Protein AF-A0A1W9SKT5-F1 (afdb_monomer_lite)

Sequence (166 aa):
MIIKNIMTYNLNVSLLWAEAKKGKSDIYKSFVQLILTIGKSRTFDKNLPPSYLGAFDAEKIAFIPYNDIHEIFYLNDFNWNVTPSNHKSKEFKLLYKKSKNSIDKNTLIFYYEKDEKDLKKFIKNNFVIGKFGITKTQIDKNNFMVIYNKWLENVKLSIAVNWDIA

Structure (mmCIF, N/CA/C/O backbone):
data_AF-A0A1W9SKT5-F1
#
_entry.id   AF-A0A1W9SKT5-F1
#
loop_
_atom_site.group_PDB
_atom_site.id
_atom_site.type_symbol
_atom_site.label_atom_id
_atom_site.label_alt_id
_atom_site.label_comp_id
_atom_site.label_asym_id
_atom_site.label_entity_id
_atom_site.label_seq_id
_atom_site.pdbx_PDB_ins_code
_atom_site.Cartn_x
_atom_site.Cartn_y
_atom_site.Cartn_z
_atom_site.occupancy
_atom_site.B_iso_or_equiv
_atom_site.auth_seq_id
_atom_site.auth_comp_id
_atom_site.auth_asym_id
_atom_site.auth_atom_id
_atom_site.pdbx_PDB_model_num
ATOM 1 N N . MET A 1 1 ? 2.948 -31.747 -36.795 1.00 34.09 1 MET A N 1
ATOM 2 C CA . MET A 1 1 ? 2.531 -31.720 -35.378 1.00 34.09 1 MET A CA 1
ATOM 3 C C . MET A 1 1 ? 3.778 -31.528 -34.528 1.00 34.09 1 MET A C 1
ATOM 5 O O . MET A 1 1 ? 4.520 -32.479 -34.348 1.00 34.09 1 MET A O 1
ATOM 9 N N . ILE A 1 2 ? 4.069 -30.299 -34.093 1.00 30.20 2 ILE A N 1
ATOM 10 C CA . ILE A 1 2 ? 5.144 -30.033 -33.126 1.00 30.20 2 ILE A CA 1
ATOM 11 C C . ILE A 1 2 ? 4.482 -29.317 -31.958 1.00 30.20 2 ILE A C 1
ATOM 13 O O . ILE A 1 2 ? 4.189 -28.126 -32.023 1.00 30.20 2 ILE A O 1
ATOM 17 N N . ILE A 1 3 ? 4.183 -30.088 -30.919 1.00 33.69 3 ILE A N 1
ATOM 18 C CA . ILE A 1 3 ? 3.751 -29.570 -29.627 1.00 33.69 3 ILE A CA 1
ATOM 19 C C . ILE A 1 3 ? 5.004 -28.942 -29.010 1.00 33.69 3 ILE A C 1
ATOM 21 O O . ILE A 1 3 ? 5.844 -29.639 -28.446 1.00 33.69 3 ILE A O 1
ATOM 25 N N . LYS A 1 4 ? 5.188 -27.628 -29.184 1.00 35.62 4 LYS A N 1
ATOM 26 C CA . LYS A 1 4 ? 6.152 -26.883 -28.371 1.00 35.62 4 LYS A CA 1
ATOM 27 C C . LYS A 1 4 ? 5.573 -26.828 -26.962 1.00 35.62 4 LYS A C 1
ATOM 29 O O . LYS A 1 4 ? 4.548 -26.188 -26.749 1.00 35.62 4 LYS A O 1
ATOM 34 N N . ASN A 1 5 ? 6.224 -27.531 -26.036 1.00 35.12 5 ASN A N 1
ATOM 35 C CA . ASN A 1 5 ? 6.036 -27.367 -24.600 1.00 35.12 5 ASN A CA 1
ATOM 36 C C . ASN A 1 5 ? 6.030 -25.870 -24.274 1.00 35.12 5 ASN A C 1
ATOM 38 O O . ASN A 1 5 ? 7.067 -25.209 -24.336 1.00 35.12 5 ASN A O 1
ATOM 42 N N . ILE A 1 6 ? 4.851 -25.339 -23.954 1.00 39.00 6 ILE A N 1
ATOM 43 C CA . ILE A 1 6 ? 4.719 -24.025 -23.342 1.00 39.00 6 ILE A CA 1
ATOM 44 C C . ILE A 1 6 ? 5.262 -24.210 -21.928 1.00 39.00 6 ILE A C 1
ATOM 46 O O . ILE A 1 6 ? 4.569 -24.717 -21.050 1.00 39.00 6 ILE A O 1
ATOM 50 N N . MET A 1 7 ? 6.533 -23.863 -21.727 1.00 33.47 7 MET A N 1
ATOM 51 C CA . MET A 1 7 ? 7.060 -23.585 -20.396 1.00 33.47 7 MET A CA 1
ATOM 52 C C . MET A 1 7 ? 6.179 -22.476 -19.819 1.00 33.47 7 MET A C 1
ATOM 54 O O . MET A 1 7 ? 6.277 -21.318 -20.221 1.00 33.47 7 MET A O 1
ATOM 58 N N . THR A 1 8 ? 5.239 -22.836 -18.949 1.00 34.75 8 THR A N 1
ATOM 59 C CA . THR A 1 8 ? 4.424 -21.882 -18.201 1.00 34.75 8 THR A CA 1
ATOM 60 C C . THR A 1 8 ? 5.342 -21.137 -17.242 1.00 34.75 8 THR A C 1
ATOM 62 O O . THR A 1 8 ? 5.628 -21.609 -16.143 1.00 34.75 8 THR A O 1
ATOM 65 N N . TYR A 1 9 ? 5.838 -19.980 -17.673 1.00 43.47 9 TYR A N 1
ATOM 66 C CA . TYR A 1 9 ? 6.477 -19.015 -16.790 1.00 43.47 9 TYR A CA 1
ATOM 67 C C . TYR A 1 9 ? 5.396 -18.456 -15.861 1.00 43.47 9 TYR A C 1
ATOM 69 O O . TYR A 1 9 ? 4.581 -17.621 -16.250 1.00 43.47 9 TYR A O 1
ATOM 77 N N . ASN A 1 10 ? 5.340 -18.972 -14.633 1.00 43.34 10 ASN A N 1
ATOM 78 C CA . ASN A 1 10 ? 4.448 -18.455 -13.604 1.00 43.34 10 ASN A CA 1
ATOM 79 C C . ASN A 1 10 ? 4.985 -17.101 -13.124 1.00 43.34 10 ASN A C 1
ATOM 81 O O . ASN A 1 10 ? 5.764 -17.028 -12.175 1.00 43.34 10 ASN A O 1
ATOM 85 N N . LEU A 1 11 ? 4.549 -16.016 -13.765 1.00 52.38 11 LEU A N 1
ATOM 86 C CA . LEU A 1 11 ? 4.490 -14.713 -13.109 1.00 52.38 11 LEU A CA 1
ATOM 87 C C . LEU A 1 11 ? 3.710 -14.914 -11.805 1.00 52.38 11 LEU A C 1
ATOM 89 O O . LEU A 1 11 ? 2.521 -15.227 -11.842 1.00 52.38 11 LEU A O 1
ATOM 93 N N . ASN A 1 12 ? 4.371 -14.772 -10.654 1.00 60.53 12 ASN A N 1
ATOM 94 C CA . ASN A 1 12 ? 3.687 -14.786 -9.362 1.00 60.53 12 ASN A CA 1
ATOM 95 C C . ASN A 1 12 ? 2.848 -13.513 -9.254 1.00 60.53 12 ASN A C 1
ATOM 97 O O . ASN A 1 12 ? 3.279 -12.484 -8.726 1.00 60.53 12 ASN A O 1
ATOM 101 N N . VAL A 1 13 ? 1.643 -13.564 -9.817 1.00 67.44 13 VAL A N 1
ATOM 102 C CA . VAL A 1 13 ? 0.711 -12.453 -9.740 1.00 67.44 13 VAL A CA 1
ATOM 103 C C . VAL A 1 13 ? 0.058 -12.477 -8.370 1.00 67.44 13 VAL A C 1
ATOM 105 O O . VAL A 1 13 ? -0.627 -13.426 -7.993 1.00 67.44 13 VAL A O 1
ATOM 108 N N . SER A 1 14 ? 0.299 -11.421 -7.601 1.00 79.69 14 SER A N 1
ATOM 109 C CA . SER A 1 14 ? -0.348 -11.240 -6.309 1.00 79.69 14 SER A CA 1
ATOM 110 C C . SER A 1 14 ? -1.746 -10.666 -6.507 1.00 79.69 14 SER A C 1
ATOM 112 O O . SER A 1 14 ? -1.918 -9.690 -7.233 1.00 79.69 14 SER A O 1
ATOM 114 N N . LEU A 1 15 ? -2.740 -11.242 -5.829 1.00 82.94 15 LEU A N 1
ATOM 115 C CA . LEU A 1 15 ? -4.110 -10.717 -5.827 1.00 82.94 15 LEU A CA 1
ATOM 116 C C . LEU A 1 15 ? -4.210 -9.427 -5.008 1.00 82.94 15 LEU A C 1
ATOM 118 O O . LEU A 1 15 ? -4.905 -8.492 -5.392 1.00 82.94 15 LEU A O 1
ATOM 122 N N . LEU A 1 16 ? -3.511 -9.392 -3.874 1.00 90.75 16 LEU A N 1
ATOM 123 C CA . LEU A 1 16 ? -3.526 -8.300 -2.914 1.00 90.75 16 LEU A CA 1
ATOM 124 C C . LEU A 1 16 ? -2.216 -8.320 -2.125 1.00 90.75 16 LEU A C 1
ATOM 126 O O . LEU A 1 16 ? -1.764 -9.380 -1.693 1.00 90.75 16 LEU A O 1
ATOM 130 N N . TRP A 1 17 ? -1.641 -7.147 -1.887 1.00 94.94 17 TRP A N 1
ATOM 131 C CA . TRP A 1 17 ? -0.658 -6.949 -0.825 1.00 94.94 17 TRP A CA 1
ATOM 132 C C . TRP A 1 17 ? -1.354 -6.195 0.292 1.00 94.94 17 TRP A C 1
ATOM 134 O O . TRP A 1 17 ? -1.977 -5.166 0.028 1.00 94.94 17 TRP A O 1
ATOM 144 N N . ALA A 1 18 ? -1.293 -6.717 1.515 1.00 97.62 18 ALA A N 1
ATOM 145 C CA . ALA A 1 18 ? -2.049 -6.152 2.619 1.00 97.62 18 ALA A CA 1
ATOM 146 C C . ALA A 1 18 ? -1.301 -6.167 3.950 1.00 97.62 18 ALA A C 1
ATOM 148 O O . ALA A 1 18 ? -0.506 -7.066 4.214 1.00 97.62 18 ALA A O 1
ATOM 149 N N . GLU A 1 19 ? -1.615 -5.188 4.799 1.00 98.25 19 GLU A N 1
ATOM 150 C CA . GLU A 1 19 ? -1.206 -5.151 6.204 1.00 98.25 19 GLU A CA 1
ATOM 151 C C . GLU A 1 19 ? -2.401 -5.495 7.098 1.00 98.25 19 GLU A C 1
ATOM 153 O O . GLU A 1 19 ? -3.438 -4.827 7.061 1.00 98.25 19 GLU A O 1
ATOM 158 N N . ALA A 1 20 ? -2.239 -6.532 7.917 1.00 97.69 20 ALA A N 1
ATOM 159 C CA . ALA A 1 20 ? -3.258 -7.008 8.843 1.00 97.69 20 ALA A CA 1
ATOM 160 C C . ALA A 1 20 ? -2.943 -6.573 10.278 1.00 97.69 20 ALA A C 1
ATOM 162 O O . ALA A 1 20 ? -1.786 -6.610 10.714 1.00 97.69 20 ALA A O 1
ATOM 163 N N . LYS A 1 21 ? -3.974 -6.221 11.050 1.00 97.56 21 LYS A N 1
ATOM 164 C CA . LYS A 1 21 ? -3.853 -5.910 12.479 1.00 97.56 21 LYS A CA 1
ATOM 165 C C . LYS A 1 21 ? -4.804 -6.716 13.338 1.00 97.56 21 LYS A C 1
ATOM 167 O O . LYS A 1 21 ? -5.960 -6.938 13.001 1.00 97.56 21 LYS A O 1
ATOM 172 N N . LYS A 1 22 ? -4.295 -7.118 14.503 1.00 94.56 22 LYS A N 1
ATOM 173 C CA . LYS A 1 22 ? -5.113 -7.687 15.569 1.00 94.56 22 LYS A CA 1
ATOM 174 C C . LYS A 1 22 ? -5.858 -6.559 16.287 1.00 94.56 22 LYS A C 1
ATOM 176 O O . LYS A 1 22 ? -5.236 -5.573 16.675 1.00 94.56 22 LYS A O 1
ATOM 181 N N . GLY A 1 23 ? -7.155 -6.748 16.522 1.00 94.75 23 GLY A N 1
ATOM 182 C CA . GLY A 1 23 ? -8.005 -5.750 17.176 1.00 94.75 23 GLY A CA 1
ATOM 183 C C . GLY A 1 23 ? -8.272 -4.541 16.281 1.00 94.75 23 GLY A C 1
ATOM 184 O O . GLY A 1 23 ? -8.101 -4.621 15.071 1.00 94.75 23 GLY A O 1
ATOM 185 N N . LYS A 1 24 ? -8.705 -3.426 16.872 1.00 95.38 24 LYS A N 1
ATOM 186 C CA . LYS A 1 24 ? -8.945 -2.169 16.155 1.00 95.38 24 LYS A CA 1
ATOM 187 C C . LYS A 1 24 ? -7.629 -1.451 15.877 1.00 95.38 24 LYS A C 1
ATOM 189 O O . LYS A 1 24 ? -6.770 -1.353 16.755 1.00 95.38 24 LYS A O 1
ATOM 194 N N . SER A 1 25 ? -7.481 -0.902 14.678 1.00 95.00 25 SER A N 1
ATOM 195 C CA . SER A 1 25 ? -6.277 -0.184 14.276 1.00 95.00 25 SER A CA 1
ATOM 196 C C . SER A 1 25 ? -6.563 1.057 13.432 1.00 95.00 25 SER A C 1
ATOM 198 O O . SER A 1 25 ? -7.609 1.207 12.792 1.00 95.00 25 SER A O 1
ATOM 200 N N . ASP A 1 26 ? -5.577 1.951 13.426 1.00 95.88 26 ASP A N 1
ATOM 201 C CA . ASP A 1 26 ? -5.517 3.090 12.521 1.00 95.88 26 ASP A CA 1
ATOM 202 C C . ASP A 1 26 ? -5.094 2.607 11.121 1.00 95.88 26 ASP A C 1
ATOM 204 O O . ASP A 1 26 ? -3.963 2.154 10.915 1.00 95.88 26 ASP A O 1
ATOM 208 N N . ILE A 1 27 ? -6.013 2.710 10.159 1.00 94.69 27 ILE A N 1
ATOM 209 C CA . ILE A 1 27 ? -5.808 2.268 8.773 1.00 94.69 27 ILE A CA 1
ATOM 210 C C . ILE A 1 27 ? -4.677 3.035 8.089 1.00 94.69 27 ILE A C 1
ATOM 212 O O . ILE A 1 27 ? -3.918 2.430 7.335 1.00 94.69 27 ILE A O 1
ATOM 216 N N . TYR A 1 28 ? -4.489 4.321 8.395 1.00 95.62 28 TYR A N 1
ATOM 217 C CA . TYR A 1 28 ? -3.396 5.103 7.813 1.00 95.62 28 TYR A CA 1
ATOM 218 C C . TYR A 1 28 ? -2.051 4.533 8.231 1.00 95.62 28 TYR A C 1
ATOM 220 O O . TYR A 1 28 ? -1.162 4.336 7.404 1.00 95.62 28 TYR A O 1
ATOM 228 N N . LYS A 1 29 ? -1.903 4.215 9.521 1.00 97.56 29 LYS A N 1
ATOM 229 C CA . LYS A 1 29 ? -0.671 3.600 10.022 1.00 97.56 29 LYS A CA 1
ATOM 230 C C . LYS A 1 29 ? -0.446 2.232 9.391 1.00 97.56 29 LYS A C 1
ATOM 232 O O . LYS A 1 29 ? 0.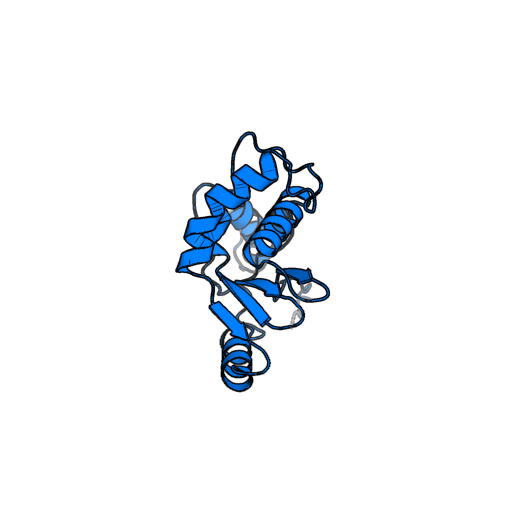692 1.924 9.056 1.00 97.56 29 LYS A O 1
ATOM 237 N N . SER A 1 30 ? -1.502 1.449 9.196 1.00 98.06 30 SER A N 1
ATOM 238 C CA . SER A 1 30 ? -1.415 0.139 8.545 1.00 98.06 30 SER A CA 1
ATOM 239 C C . SER A 1 30 ? -0.979 0.250 7.079 1.00 98.06 30 SER A C 1
ATOM 241 O O . SER A 1 30 ? -0.065 -0.458 6.669 1.00 98.06 30 SER A O 1
ATOM 243 N N . PHE A 1 31 ? -1.510 1.203 6.306 1.00 98.25 31 PHE A N 1
ATOM 244 C CA . PHE A 1 31 ? -1.023 1.450 4.943 1.00 98.25 31 PHE A CA 1
ATOM 245 C C . PHE A 1 31 ? 0.427 1.937 4.907 1.00 98.25 31 PHE A C 1
ATOM 247 O O . PHE A 1 31 ? 1.204 1.474 4.077 1.00 98.25 31 PHE A O 1
ATOM 254 N N . VAL A 1 32 ? 0.838 2.825 5.814 1.00 98.12 32 VAL A N 1
ATOM 255 C CA . VAL A 1 32 ? 2.239 3.280 5.870 1.00 98.12 32 VAL A CA 1
ATOM 256 C C . VAL A 1 32 ? 3.185 2.129 6.222 1.00 98.12 32 VAL A C 1
ATOM 258 O O . VAL A 1 32 ? 4.263 2.023 5.636 1.00 98.12 32 VAL A O 1
ATOM 261 N N . GLN A 1 33 ? 2.781 1.239 7.134 1.00 98.44 33 GLN A N 1
ATOM 262 C CA . GLN A 1 33 ? 3.528 0.013 7.425 1.00 98.44 33 GLN A CA 1
ATOM 263 C C . GLN A 1 33 ? 3.642 -0.877 6.191 1.00 98.44 33 GLN A C 1
ATOM 265 O O . GLN A 1 33 ? 4.747 -1.304 5.866 1.00 98.44 33 GLN A O 1
ATOM 270 N N . LEU A 1 34 ? 2.540 -1.085 5.467 1.00 98.38 34 LEU A N 1
ATOM 271 C CA . LEU A 1 34 ? 2.546 -1.853 4.227 1.00 98.38 34 LEU A CA 1
ATOM 272 C C . LEU A 1 34 ? 3.516 -1.267 3.197 1.00 98.38 34 LEU A C 1
ATOM 274 O O . LEU A 1 34 ? 4.327 -1.993 2.626 1.00 98.38 34 LEU A O 1
ATOM 278 N N . ILE A 1 35 ? 3.461 0.051 2.981 1.00 97.81 35 ILE A N 1
ATOM 279 C CA . ILE A 1 35 ? 4.334 0.768 2.044 1.00 97.81 35 ILE A CA 1
ATOM 280 C C . ILE A 1 35 ? 5.805 0.578 2.432 1.00 97.81 35 ILE A C 1
ATOM 282 O O . ILE A 1 35 ? 6.625 0.255 1.573 1.00 97.81 35 ILE A O 1
ATOM 286 N N . LEU A 1 36 ? 6.149 0.716 3.718 1.00 98.25 36 LEU A N 1
ATOM 287 C CA . LEU A 1 36 ? 7.509 0.455 4.206 1.00 98.25 36 LEU A CA 1
ATOM 288 C C . LEU A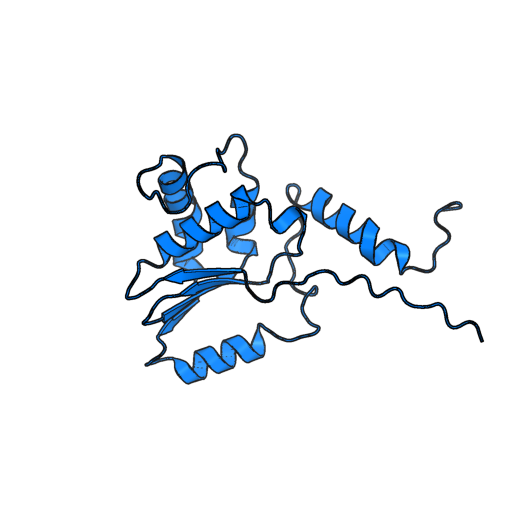 1 36 ? 7.934 -0.994 3.962 1.00 98.25 36 LEU A C 1
ATOM 290 O O . LEU A 1 36 ? 9.045 -1.229 3.493 1.00 98.25 36 LEU A O 1
ATOM 294 N N . THR A 1 37 ? 7.059 -1.960 4.235 1.00 97.94 37 THR A N 1
ATOM 295 C CA . THR A 1 37 ? 7.328 -3.388 4.019 1.00 97.94 37 THR A CA 1
ATOM 296 C C . THR A 1 37 ? 7.579 -3.700 2.539 1.00 97.94 37 THR A C 1
ATOM 298 O O . THR A 1 37 ? 8.562 -4.371 2.205 1.00 97.94 37 THR A O 1
ATOM 301 N N . ILE A 1 38 ? 6.742 -3.181 1.636 1.00 96.38 38 ILE A N 1
ATOM 302 C CA . ILE A 1 38 ? 6.885 -3.357 0.182 1.00 96.38 38 ILE A CA 1
ATOM 303 C C . ILE A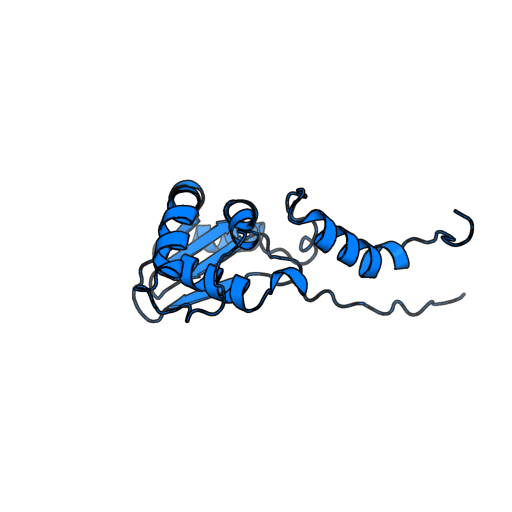 1 38 ? 8.173 -2.699 -0.321 1.00 96.38 38 ILE A C 1
ATOM 305 O O . ILE A 1 38 ? 8.924 -3.324 -1.070 1.00 96.38 38 ILE A O 1
ATOM 309 N N . GLY A 1 39 ? 8.443 -1.459 0.093 1.00 95.69 39 GLY A N 1
ATOM 310 C CA . GLY A 1 39 ? 9.625 -0.718 -0.342 1.00 95.69 39 GLY A CA 1
ATOM 311 C C . GLY A 1 39 ? 10.929 -1.335 0.159 1.00 95.69 39 GLY A C 1
ATOM 312 O O . GLY A 1 39 ? 11.858 -1.509 -0.627 1.00 95.69 39 GLY A O 1
ATOM 313 N N . LYS A 1 40 ? 10.969 -1.783 1.421 1.00 95.75 40 LYS A N 1
ATOM 314 C CA . LYS A 1 40 ? 12.118 -2.492 2.011 1.00 95.75 40 LYS A CA 1
ATOM 315 C C . LYS A 1 40 ? 12.460 -3.780 1.270 1.00 95.75 40 LYS A C 1
ATOM 317 O O . LYS A 1 40 ? 13.625 -4.071 1.031 1.00 95.75 40 LYS A O 1
ATOM 322 N N . SER A 1 41 ? 11.441 -4.561 0.924 1.00 93.56 41 SER A N 1
ATOM 323 C CA . SER A 1 41 ? 11.600 -5.839 0.220 1.00 93.56 41 SER A CA 1
ATOM 324 C C . SER A 1 41 ? 11.741 -5.691 -1.295 1.00 93.56 41 SER A C 1
ATOM 326 O O . SER A 1 41 ? 12.031 -6.682 -1.970 1.00 93.56 41 SER A O 1
ATOM 328 N N . ARG A 1 42 ? 11.509 -4.482 -1.830 1.00 90.94 42 ARG A N 1
ATOM 329 C CA . ARG A 1 42 ? 11.436 -4.203 -3.269 1.00 90.94 42 ARG A CA 1
ATOM 330 C C . ARG A 1 42 ? 10.501 -5.187 -3.986 1.00 90.94 42 ARG A C 1
ATOM 332 O O . ARG A 1 42 ? 10.808 -5.690 -5.063 1.00 90.94 42 ARG A O 1
ATOM 339 N N . THR A 1 43 ? 9.347 -5.495 -3.379 1.00 86.56 43 THR A N 1
ATOM 340 C CA . THR A 1 43 ? 8.441 -6.554 -3.883 1.00 86.56 43 THR A CA 1
ATOM 341 C C . THR A 1 43 ? 8.014 -6.304 -5.338 1.00 86.56 43 THR A C 1
ATOM 343 O O . THR A 1 43 ? 7.898 -7.247 -6.121 1.00 86.56 43 THR A O 1
ATOM 346 N N . PHE A 1 44 ? 7.838 -5.038 -5.721 1.00 83.94 44 PHE A N 1
ATOM 347 C CA . PHE A 1 44 ? 7.449 -4.617 -7.070 1.00 83.94 44 PHE A CA 1
ATOM 348 C C . PHE A 1 44 ? 8.533 -4.813 -8.140 1.00 83.94 44 PHE A C 1
ATOM 350 O O . PHE A 1 44 ? 8.199 -4.833 -9.325 1.00 83.94 44 PHE A O 1
ATOM 357 N N . ASP A 1 45 ? 9.798 -5.020 -7.768 1.00 81.88 45 ASP A N 1
ATOM 358 C CA . ASP A 1 45 ? 10.836 -5.385 -8.740 1.00 81.88 45 ASP A CA 1
ATOM 359 C C . ASP A 1 45 ? 10.625 -6.822 -9.223 1.00 81.88 45 ASP A C 1
ATOM 361 O O . ASP A 1 45 ? 10.710 -7.102 -10.414 1.00 81.88 45 ASP A O 1
ATOM 365 N N . LYS A 1 46 ? 10.264 -7.721 -8.300 1.00 77.06 46 LYS A N 1
ATOM 366 C CA . LYS A 1 46 ? 10.166 -9.167 -8.550 1.00 77.06 46 LYS A CA 1
ATOM 367 C C . LYS A 1 46 ? 8.782 -9.614 -9.011 1.00 77.06 46 LYS A C 1
ATOM 369 O O . LYS A 1 46 ? 8.668 -10.543 -9.797 1.00 77.06 46 LYS A O 1
ATOM 374 N N . ASN A 1 47 ? 7.730 -8.953 -8.533 1.00 78.06 47 ASN A N 1
ATOM 375 C CA . ASN A 1 47 ? 6.343 -9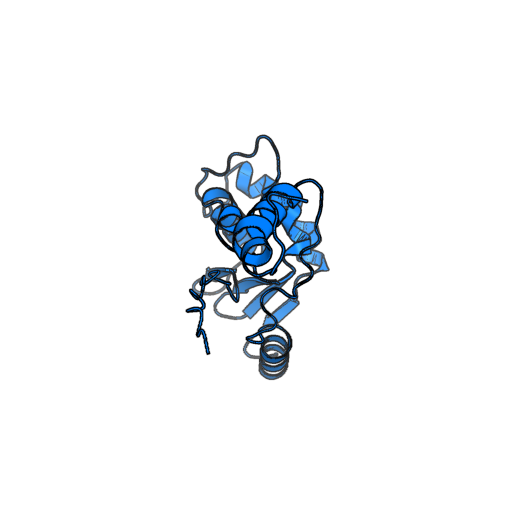.338 -8.795 1.00 78.06 47 ASN A CA 1
ATOM 376 C C . ASN A 1 47 ? 5.599 -8.212 -9.517 1.00 78.06 47 ASN A C 1
ATOM 378 O O . ASN A 1 47 ? 5.927 -7.034 -9.354 1.00 78.06 47 ASN A O 1
ATOM 382 N N . LEU A 1 48 ? 4.593 -8.542 -10.331 1.00 77.88 48 LEU A N 1
ATOM 383 C CA . LEU A 1 48 ? 3.653 -7.520 -10.796 1.00 77.88 48 LEU A CA 1
ATOM 384 C C . LEU A 1 48 ? 2.828 -7.025 -9.598 1.00 77.88 48 LEU A C 1
ATOM 386 O O . LEU A 1 48 ? 2.333 -7.858 -8.831 1.00 77.88 48 LEU A O 1
ATOM 390 N N . PRO A 1 49 ? 2.694 -5.701 -9.411 1.00 85.06 49 PRO A N 1
ATOM 391 C CA . PRO A 1 49 ? 1.875 -5.179 -8.334 1.00 85.06 49 PRO A CA 1
ATOM 392 C C . PRO A 1 49 ? 0.393 -5.518 -8.558 1.00 85.06 49 PRO A C 1
ATOM 394 O O . PRO A 1 49 ? -0.061 -5.546 -9.707 1.00 85.06 49 PRO A O 1
ATOM 397 N N . PRO A 1 50 ? -0.371 -5.768 -7.480 1.00 87.75 50 PRO A N 1
ATOM 398 C CA . PRO A 1 50 ? -1.821 -5.924 -7.555 1.00 87.75 50 PRO A CA 1
ATOM 399 C C . PRO A 1 50 ? -2.496 -4.598 -7.939 1.00 87.75 50 PRO A C 1
ATOM 401 O O . PRO A 1 50 ? -1.905 -3.526 -7.821 1.00 87.75 50 PRO A O 1
ATOM 404 N N . SER A 1 51 ? -3.774 -4.640 -8.333 1.00 86.81 51 SER A N 1
ATOM 405 C CA . SER A 1 51 ? -4.552 -3.415 -8.610 1.00 86.81 51 SER A CA 1
ATOM 406 C C . SER A 1 51 ? -4.777 -2.571 -7.360 1.00 86.81 51 SER A C 1
ATOM 408 O O . SER A 1 51 ? -4.868 -1.349 -7.445 1.00 86.81 51 SER A O 1
ATOM 410 N N . TYR A 1 52 ? -4.889 -3.237 -6.211 1.00 92.19 52 TYR A N 1
ATOM 411 C CA . TYR A 1 52 ? -5.173 -2.631 -4.921 1.00 92.19 52 TYR A CA 1
ATOM 412 C C . TYR A 1 52 ? -4.136 -3.069 -3.893 1.00 92.19 52 TYR A C 1
ATOM 414 O O . TYR A 1 52 ? -3.678 -4.213 -3.901 1.00 92.19 52 TYR A O 1
ATOM 422 N N . LEU A 1 53 ? -3.821 -2.168 -2.971 1.00 95.81 53 LEU A N 1
ATOM 423 C CA . LEU A 1 53 ? -3.261 -2.508 -1.672 1.00 95.81 53 LEU A CA 1
ATOM 424 C C . LEU A 1 53 ? -4.377 -2.580 -0.632 1.00 95.81 53 LEU A C 1
ATOM 426 O O . LEU A 1 53 ? -5.390 -1.891 -0.759 1.00 95.81 53 LEU A O 1
ATOM 430 N N . GLY A 1 54 ? -4.176 -3.392 0.404 1.00 97.56 54 GLY A N 1
ATOM 431 C CA . GLY A 1 54 ? -5.144 -3.603 1.476 1.00 97.56 54 GLY A CA 1
ATOM 432 C C . GLY A 1 54 ? -4.611 -3.232 2.857 1.00 97.56 54 GLY A C 1
ATOM 433 O O . GLY A 1 54 ? -3.440 -3.422 3.164 1.00 97.56 54 GLY A O 1
ATOM 434 N N . ALA A 1 55 ? -5.478 -2.762 3.737 1.00 98.25 55 ALA A N 1
ATOM 435 C CA . ALA A 1 55 ? -5.197 -2.697 5.165 1.00 98.25 55 ALA A CA 1
ATOM 436 C C . ALA A 1 55 ? -6.446 -3.129 5.920 1.00 98.25 55 ALA A C 1
ATOM 438 O O . ALA A 1 55 ? -7.534 -2.641 5.624 1.00 98.25 55 ALA A O 1
ATOM 439 N N . PHE A 1 56 ? -6.319 -4.044 6.873 1.00 98.19 56 PHE A N 1
ATOM 440 C CA . PHE A 1 56 ? -7.488 -4.542 7.587 1.00 98.19 56 PHE A CA 1
ATOM 441 C C . PHE A 1 56 ? -7.207 -4.865 9.040 1.00 98.19 56 PHE A C 1
ATOM 443 O O . PHE A 1 56 ? -6.075 -5.120 9.455 1.00 98.19 56 PHE A O 1
ATOM 450 N N . ASP A 1 57 ? -8.278 -4.832 9.813 1.00 98.19 57 ASP A N 1
ATOM 451 C CA . ASP A 1 57 ? -8.267 -5.093 11.237 1.00 98.19 57 ASP A CA 1
ATOM 452 C C . ASP A 1 57 ? -9.508 -5.897 11.638 1.00 98.19 57 ASP A C 1
ATOM 454 O O . ASP A 1 57 ? -10.127 -6.522 10.777 1.00 98.19 57 ASP A O 1
ATOM 458 N N . ALA A 1 58 ? -9.847 -5.946 12.927 1.00 97.44 58 ALA A N 1
ATOM 459 C CA . ALA A 1 58 ? -10.984 -6.735 13.403 1.00 97.44 58 ALA A CA 1
ATOM 460 C C . ALA A 1 58 ? -12.364 -6.211 12.952 1.00 97.44 58 ALA A C 1
ATOM 462 O O . ALA A 1 58 ? -13.328 -6.966 12.986 1.00 97.44 58 ALA A O 1
ATOM 463 N N . GLU A 1 59 ? -12.478 -4.944 12.546 1.00 97.88 59 GLU A N 1
ATOM 464 C CA . GLU A 1 59 ? -13.772 -4.298 12.271 1.00 97.88 59 GLU A CA 1
ATOM 465 C C . GLU A 1 59 ? -13.997 -4.031 10.778 1.00 97.88 59 GLU A C 1
ATOM 467 O O . GLU A 1 59 ? -15.141 -3.945 10.322 1.00 97.88 59 GLU A O 1
ATOM 472 N N . LYS A 1 60 ? -12.915 -3.841 10.018 1.00 98.12 60 LYS A N 1
ATOM 473 C CA . LYS A 1 60 ? -12.985 -3.324 8.650 1.00 98.12 60 LYS A CA 1
ATOM 474 C C . LYS A 1 60 ? -11.787 -3.722 7.800 1.00 98.12 60 LYS A C 1
ATOM 476 O O . LYS A 1 60 ? -10.692 -3.990 8.301 1.00 98.12 60 LYS A O 1
ATOM 481 N N . ILE A 1 61 ? -11.992 -3.638 6.493 1.00 98.38 61 ILE A N 1
ATOM 482 C CA . ILE A 1 61 ? -10.957 -3.700 5.464 1.00 98.38 61 ILE A CA 1
ATOM 483 C C . ILE A 1 61 ? -11.008 -2.439 4.607 1.00 98.38 61 ILE A C 1
ATOM 485 O O . ILE A 1 61 ? -12.075 -1.923 4.284 1.00 98.38 61 ILE A O 1
ATOM 489 N N . ALA A 1 62 ? -9.836 -1.940 4.252 1.00 98.12 62 ALA A N 1
ATOM 490 C CA . ALA A 1 62 ? -9.643 -0.787 3.403 1.00 98.12 62 ALA A CA 1
ATOM 491 C C . ALA A 1 62 ? -8.830 -1.181 2.170 1.00 98.12 62 ALA A C 1
ATOM 493 O O . ALA A 1 62 ? -7.856 -1.928 2.285 1.00 98.12 62 ALA A O 1
ATOM 494 N N . PHE A 1 63 ? -9.199 -0.643 1.011 1.00 97.50 63 PHE A N 1
ATOM 495 C CA . PHE A 1 63 ? -8.494 -0.833 -0.252 1.00 97.50 63 PHE A CA 1
ATOM 496 C C . PHE A 1 63 ? -8.092 0.511 -0.840 1.00 97.50 63 PHE A C 1
ATOM 498 O O . PHE A 1 63 ? -8.904 1.430 -0.874 1.00 97.50 63 PHE A O 1
ATOM 505 N N . ILE A 1 64 ? -6.871 0.604 -1.357 1.00 95.44 64 ILE A N 1
ATOM 506 C CA . ILE A 1 64 ? -6.387 1.767 -2.107 1.00 95.44 64 ILE A CA 1
ATOM 507 C C . ILE A 1 64 ? -5.817 1.304 -3.450 1.00 95.44 64 ILE A C 1
ATOM 509 O O . ILE A 1 64 ? -5.069 0.320 -3.468 1.00 95.44 64 ILE A O 1
ATOM 513 N N . PRO A 1 65 ? -6.160 1.947 -4.580 1.00 92.44 65 PRO A N 1
ATOM 514 C CA . PRO A 1 65 ? -5.548 1.621 -5.861 1.00 92.44 65 PRO A CA 1
ATOM 515 C C . PRO A 1 65 ? -4.024 1.762 -5.799 1.00 92.44 65 PRO A C 1
ATOM 517 O O . PRO A 1 65 ? -3.499 2.760 -5.307 1.00 92.44 65 PRO A O 1
ATOM 520 N N . TYR A 1 66 ? -3.292 0.780 -6.327 1.00 91.06 66 TYR A N 1
ATOM 521 C CA . TYR A 1 66 ? -1.826 0.807 -6.326 1.00 91.06 66 TYR A CA 1
ATOM 522 C C . TYR A 1 66 ? -1.273 2.039 -7.059 1.00 91.06 66 TYR A C 1
ATOM 524 O O . TYR A 1 66 ? -0.327 2.667 -6.589 1.00 91.06 66 TYR A O 1
ATOM 532 N N . ASN A 1 67 ? -1.900 2.430 -8.171 1.00 87.94 67 ASN A N 1
ATOM 533 C CA . ASN A 1 67 ? -1.497 3.601 -8.954 1.00 87.94 67 ASN A CA 1
ATOM 534 C C . ASN A 1 67 ? -1.555 4.914 -8.160 1.00 87.94 67 ASN A C 1
ATOM 536 O O . ASN A 1 67 ? -0.811 5.833 -8.465 1.00 87.94 67 ASN A O 1
ATOM 540 N N . ASP A 1 68 ? -2.373 5.007 -7.113 1.00 90.12 68 ASP A N 1
ATOM 541 C CA . ASP A 1 68 ? -2.503 6.254 -6.348 1.00 90.12 68 ASP A CA 1
ATOM 542 C C . ASP A 1 68 ? -1.358 6.476 -5.355 1.00 90.12 68 ASP A C 1
ATOM 544 O O . ASP A 1 68 ? -1.240 7.545 -4.747 1.00 90.12 68 ASP A O 1
ATOM 548 N N . ILE A 1 69 ? -0.531 5.449 -5.148 1.00 91.44 69 ILE A N 1
ATOM 549 C CA . ILE A 1 69 ? 0.573 5.466 -4.187 1.00 91.44 69 ILE A CA 1
ATOM 550 C C . ILE A 1 69 ? 1.891 4.957 -4.772 1.00 91.44 69 ILE A C 1
ATOM 552 O O . ILE A 1 69 ? 2.921 5.097 -4.118 1.00 91.44 69 ILE A O 1
ATOM 556 N N . HIS A 1 70 ? 1.905 4.399 -5.987 1.00 90.19 70 HIS A N 1
ATOM 557 C CA . HIS A 1 70 ? 3.088 3.748 -6.556 1.00 90.19 70 HIS A CA 1
ATOM 558 C C . HIS A 1 70 ? 4.325 4.655 -6.654 1.00 90.19 70 HIS A C 1
ATOM 560 O O . HIS A 1 70 ? 5.439 4.180 -6.442 1.00 90.19 70 HIS A O 1
ATOM 566 N N . GLU A 1 71 ? 4.149 5.959 -6.894 1.00 89.62 71 GLU A N 1
ATOM 567 C CA . GLU A 1 71 ? 5.248 6.929 -6.980 1.00 89.62 71 GLU A CA 1
ATOM 568 C C . GLU A 1 71 ? 6.066 6.995 -5.683 1.00 89.62 71 GLU A C 1
ATOM 570 O O . GLU A 1 71 ? 7.265 7.271 -5.706 1.00 89.62 71 GLU A O 1
ATOM 575 N N . ILE A 1 72 ? 5.445 6.681 -4.539 1.00 93.25 72 ILE A N 1
ATOM 576 C CA . ILE A 1 72 ? 6.109 6.651 -3.232 1.00 93.25 72 ILE A CA 1
ATOM 577 C C . ILE A 1 72 ? 7.258 5.635 -3.219 1.00 93.25 72 ILE A C 1
ATOM 579 O O . ILE A 1 72 ? 8.271 5.864 -2.557 1.00 93.25 72 ILE A O 1
ATOM 583 N N . PHE A 1 73 ? 7.144 4.537 -3.967 1.00 93.00 73 PHE A N 1
ATOM 584 C CA . PHE A 1 73 ? 8.182 3.506 -4.036 1.00 93.00 73 PHE A CA 1
ATOM 585 C C . PHE A 1 73 ? 9.441 3.939 -4.799 1.00 93.00 73 PHE A C 1
ATOM 587 O O . PHE A 1 73 ? 10.463 3.254 -4.727 1.00 93.00 73 PHE A O 1
ATOM 594 N N . TYR A 1 74 ? 9.385 5.082 -5.485 1.00 89.81 74 TYR A N 1
ATOM 595 C CA . TYR A 1 74 ? 10.478 5.642 -6.281 1.00 89.81 74 TYR A CA 1
ATOM 596 C C . TYR A 1 74 ? 11.038 6.941 -5.685 1.00 89.81 74 TYR A C 1
ATOM 598 O O . TYR A 1 74 ? 11.724 7.698 -6.366 1.00 89.81 74 TYR A O 1
ATOM 606 N N . LEU A 1 75 ? 10.755 7.221 -4.408 1.00 91.50 75 LEU A N 1
ATOM 607 C CA . LEU A 1 75 ? 11.383 8.330 -3.693 1.00 91.50 75 LEU A CA 1
ATOM 608 C C . LEU A 1 75 ? 12.906 8.130 -3.622 1.00 91.50 75 LEU A C 1
ATOM 610 O O . LEU A 1 75 ? 13.384 7.161 -3.029 1.00 91.50 75 LEU A O 1
ATOM 614 N N . ASN A 1 76 ? 13.651 9.084 -4.182 1.00 87.88 76 ASN A N 1
ATOM 615 C CA . ASN A 1 76 ? 15.105 9.154 -4.046 1.00 87.88 76 ASN A CA 1
ATOM 616 C C . ASN A 1 76 ? 15.509 9.434 -2.590 1.00 87.88 76 ASN A C 1
ATOM 618 O O . ASN A 1 76 ? 14.769 10.087 -1.848 1.00 87.88 76 ASN A O 1
ATOM 622 N N . ASP A 1 77 ? 16.685 8.937 -2.197 1.00 89.06 77 ASP A N 1
ATOM 623 C CA . ASP A 1 77 ? 17.308 9.149 -0.880 1.00 89.06 77 ASP A CA 1
ATOM 624 C C . ASP A 1 77 ? 16.420 8.790 0.326 1.00 89.06 77 ASP A C 1
ATOM 626 O O . ASP A 1 77 ? 16.579 9.311 1.434 1.00 89.06 77 ASP A O 1
ATOM 630 N N . PHE A 1 78 ? 15.467 7.876 0.131 1.00 96.31 78 PHE A N 1
ATOM 631 C CA . PHE A 1 78 ? 14.629 7.363 1.205 1.00 96.31 78 PHE A CA 1
ATOM 632 C C . PHE A 1 78 ? 15.255 6.118 1.846 1.00 96.31 78 PHE A C 1
ATOM 634 O O . PHE A 1 78 ? 15.576 5.138 1.173 1.00 96.31 78 PHE A O 1
ATOM 641 N N . ASN A 1 79 ? 15.381 6.119 3.175 1.00 96.75 79 ASN A N 1
ATOM 642 C CA . ASN A 1 79 ? 15.876 4.963 3.917 1.00 96.75 79 ASN A CA 1
ATOM 643 C C . ASN A 1 79 ? 14.782 3.896 4.098 1.00 96.75 79 ASN A C 1
ATOM 645 O O . ASN A 1 79 ? 14.020 3.906 5.064 1.00 96.75 79 ASN A O 1
ATOM 649 N N . TRP A 1 80 ? 14.741 2.919 3.195 1.00 96.88 80 TRP A N 1
ATOM 650 C CA . TRP A 1 80 ? 13.787 1.807 3.267 1.00 96.88 80 TRP A CA 1
ATOM 651 C C . TRP A 1 80 ? 14.103 0.765 4.352 1.00 96.88 80 TRP A C 1
ATOM 653 O O . TRP A 1 80 ? 13.275 -0.099 4.627 1.00 96.88 80 TRP A O 1
ATOM 663 N N . ASN A 1 81 ? 15.268 0.821 5.005 1.00 96.19 81 ASN A N 1
ATOM 664 C CA . ASN A 1 81 ? 15.705 -0.234 5.926 1.00 96.19 81 ASN A CA 1
ATOM 665 C C . ASN A 1 81 ? 15.131 -0.125 7.347 1.00 96.19 81 ASN A C 1
ATOM 667 O O . ASN A 1 81 ? 15.351 -1.027 8.164 1.00 96.19 81 ASN A O 1
ATOM 671 N N . VAL A 1 82 ? 14.344 0.913 7.639 1.00 96.31 82 VAL A N 1
ATOM 672 C CA . VAL A 1 82 ? 13.684 1.091 8.940 1.00 96.31 82 VAL A CA 1
ATOM 673 C C . VAL A 1 82 ? 12.677 -0.018 9.249 1.00 96.31 82 VAL A C 1
ATOM 675 O O . VAL A 1 82 ? 12.101 -0.640 8.358 1.00 96.31 82 VAL A O 1
ATOM 678 N N . THR A 1 83 ? 12.438 -0.270 10.536 1.00 97.31 83 THR A N 1
ATOM 679 C CA . THR A 1 83 ? 11.376 -1.183 10.973 1.00 97.31 83 THR A CA 1
ATOM 680 C C . THR A 1 83 ? 10.011 -0.588 10.609 1.00 97.31 83 THR A C 1
ATOM 682 O O . THR A 1 83 ? 9.679 0.472 11.148 1.00 97.31 83 THR A O 1
ATOM 685 N N . PRO A 1 84 ? 9.188 -1.252 9.769 1.00 96.88 84 PRO A N 1
ATOM 686 C CA . PRO A 1 84 ? 7.899 -0.713 9.332 1.00 96.88 84 PRO A CA 1
ATOM 687 C C . PRO A 1 84 ? 6.988 -0.319 10.496 1.00 96.88 84 PRO A C 1
ATOM 689 O O . PRO A 1 84 ? 6.341 0.724 10.469 1.00 96.88 84 PRO A O 1
ATOM 692 N N . SER A 1 85 ? 6.992 -1.111 11.571 1.00 95.44 85 SER A N 1
ATOM 693 C CA . SER A 1 85 ? 6.164 -0.869 12.750 1.00 95.44 85 SER A CA 1
ATOM 694 C C . SER A 1 85 ? 6.617 0.280 13.654 1.00 95.44 85 SER A C 1
ATOM 696 O O . SER A 1 85 ? 5.869 0.664 14.554 1.00 95.44 85 SER A O 1
ATOM 698 N N . ASN A 1 86 ? 7.786 0.881 13.416 1.00 97.50 86 ASN A N 1
ATOM 699 C CA . ASN A 1 86 ? 8.265 2.011 14.205 1.00 97.50 86 ASN A CA 1
ATOM 700 C C . ASN A 1 86 ? 7.614 3.331 13.756 1.00 97.50 86 ASN A C 1
ATOM 702 O O . ASN A 1 86 ? 8.170 4.079 12.954 1.00 97.50 86 ASN A O 1
ATOM 706 N N . HIS A 1 87 ? 6.461 3.660 14.344 1.00 97.00 87 HIS A N 1
ATOM 707 C CA . HIS A 1 87 ? 5.703 4.886 14.037 1.00 97.00 87 HIS A CA 1
ATOM 708 C C . HIS A 1 87 ? 6.421 6.193 14.401 1.00 97.00 87 HIS A C 1
ATOM 710 O O . HIS A 1 87 ? 5.987 7.274 14.001 1.00 97.00 87 HIS A O 1
ATOM 716 N N . LYS A 1 88 ? 7.491 6.125 15.201 1.00 97.56 88 LYS A N 1
ATOM 717 C CA . LYS A 1 88 ? 8.236 7.307 15.651 1.00 97.56 88 LYS A CA 1
ATOM 718 C C . LYS A 1 88 ? 9.335 7.718 14.671 1.00 97.56 88 LYS A C 1
ATOM 720 O O . LYS A 1 88 ? 9.800 8.857 14.779 1.00 97.56 88 LYS A O 1
ATOM 725 N N . SER A 1 89 ? 9.730 6.838 13.743 1.00 98.25 89 SER A N 1
ATOM 726 C CA . SER A 1 89 ? 10.814 7.105 12.793 1.00 98.25 89 SER A CA 1
ATOM 727 C C . SER A 1 89 ? 10.492 8.286 11.872 1.00 98.25 89 SER A C 1
ATOM 729 O O . SER A 1 89 ? 9.327 8.622 11.619 1.00 98.25 89 SER A O 1
ATOM 731 N N . LYS A 1 90 ? 11.544 8.943 11.374 1.00 97.88 90 LYS A N 1
ATOM 732 C CA . LYS A 1 90 ? 11.420 10.059 10.428 1.00 97.88 90 LYS A CA 1
ATOM 733 C C . LYS A 1 90 ? 10.766 9.581 9.131 1.00 97.88 90 LYS A C 1
ATOM 735 O O . LYS A 1 90 ? 9.889 10.254 8.597 1.00 97.88 90 LYS A O 1
ATOM 740 N N . GLU A 1 91 ? 11.161 8.402 8.675 1.00 98.00 91 GLU A N 1
ATOM 741 C CA . GLU A 1 91 ? 10.702 7.705 7.479 1.00 98.00 91 GLU A CA 1
ATOM 742 C C . GLU A 1 91 ? 9.206 7.408 7.555 1.00 98.00 91 GLU A C 1
ATOM 744 O O . GLU A 1 91 ? 8.464 7.737 6.630 1.00 98.00 91 GLU A O 1
ATOM 749 N N . PHE A 1 92 ? 8.740 6.876 8.689 1.00 98.31 92 PHE A N 1
ATOM 750 C CA . PHE A 1 92 ? 7.323 6.604 8.897 1.00 98.31 92 PHE A CA 1
ATOM 751 C C . PHE A 1 92 ? 6.500 7.888 8.828 1.00 98.31 92 PHE A C 1
ATOM 753 O O . PHE A 1 92 ? 5.513 7.960 8.099 1.00 98.31 92 PHE A O 1
ATOM 760 N N . LYS A 1 93 ? 6.921 8.932 9.549 1.00 97.94 93 LYS A N 1
ATOM 761 C CA . LYS A 1 93 ? 6.230 10.232 9.553 1.00 97.94 93 LYS A CA 1
ATOM 762 C C . LYS A 1 93 ? 6.212 10.876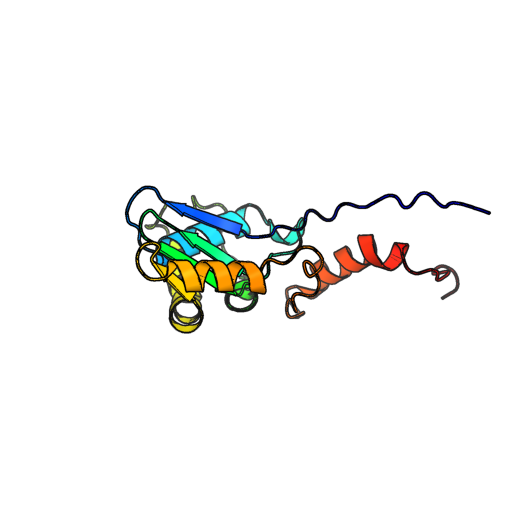 8.165 1.00 97.94 93 LYS A C 1
ATOM 764 O O . LYS A 1 93 ? 5.198 11.452 7.772 1.00 97.94 93 LYS A O 1
ATOM 769 N N . LEU A 1 94 ? 7.311 10.766 7.417 1.00 97.25 94 LEU A N 1
ATOM 770 C CA . LEU A 1 94 ? 7.414 11.276 6.051 1.00 97.25 94 LEU A CA 1
ATOM 771 C C . LEU A 1 94 ? 6.435 10.561 5.114 1.00 97.25 94 LEU A C 1
ATOM 773 O O . LEU A 1 94 ? 5.692 11.227 4.391 1.00 97.25 94 LEU A O 1
ATOM 777 N N . LEU A 1 95 ? 6.402 9.228 5.151 1.00 97.50 95 LEU A N 1
ATOM 778 C CA . LEU A 1 95 ? 5.476 8.440 4.342 1.00 97.50 95 LEU A CA 1
ATOM 779 C C . LEU A 1 95 ? 4.026 8.662 4.745 1.00 97.50 95 LEU A C 1
ATOM 781 O O . LEU A 1 95 ? 3.180 8.798 3.866 1.00 97.50 95 LEU A O 1
ATOM 785 N N . TYR A 1 96 ? 3.740 8.778 6.041 1.00 97.44 96 TYR A N 1
ATOM 786 C CA . TYR A 1 96 ? 2.413 9.136 6.531 1.00 97.44 96 TYR A CA 1
ATOM 787 C C . TYR A 1 96 ? 1.953 10.457 5.917 1.00 97.44 96 TYR A C 1
ATOM 789 O O . TYR A 1 96 ? 0.892 10.512 5.308 1.00 97.44 96 TYR A O 1
ATOM 797 N N . LYS A 1 97 ? 2.781 11.508 5.975 1.00 96.00 97 LYS A N 1
ATOM 798 C CA . LYS A 1 97 ? 2.449 12.809 5.376 1.00 96.00 97 LYS A CA 1
ATOM 799 C C . LYS A 1 97 ? 2.250 12.725 3.857 1.00 96.00 97 LYS A C 1
ATOM 801 O O . LYS A 1 97 ? 1.311 13.323 3.346 1.00 96.00 97 LYS A O 1
ATOM 806 N N . LYS A 1 98 ? 3.125 12.013 3.139 1.00 95.00 98 LYS A N 1
ATOM 807 C CA . LYS A 1 98 ? 3.069 11.899 1.669 1.00 95.00 98 LYS A CA 1
ATOM 808 C C . LYS A 1 98 ? 1.868 11.091 1.177 1.00 95.00 98 LYS A C 1
ATOM 810 O O . LYS A 1 98 ? 1.225 11.499 0.220 1.00 95.00 98 LYS A O 1
ATOM 815 N N . SER A 1 99 ? 1.566 9.974 1.834 1.00 94.38 99 SER A N 1
ATOM 816 C CA . SER A 1 99 ? 0.466 9.078 1.451 1.00 94.38 99 SER A CA 1
ATOM 817 C C . SER A 1 99 ? -0.900 9.554 1.936 1.00 94.38 99 SER A C 1
ATOM 819 O O . SER A 1 99 ? -1.910 9.151 1.367 1.00 94.38 99 SER A O 1
ATOM 821 N N . LYS A 1 100 ? -0.951 10.438 2.945 1.00 93.81 100 LYS A N 1
ATOM 822 C CA . LYS A 1 100 ? -2.199 10.890 3.570 1.00 93.81 100 LYS A CA 1
ATOM 823 C C . LYS A 1 100 ? -3.243 11.364 2.563 1.00 93.81 100 LYS A C 1
ATOM 825 O O . LYS A 1 100 ? -4.369 10.901 2.638 1.00 93.81 100 LYS A O 1
ATOM 830 N N . ASN A 1 101 ? -2.875 12.221 1.611 1.00 92.88 101 ASN A N 1
ATOM 831 C CA . ASN A 1 101 ? -3.837 12.745 0.637 1.00 92.88 101 ASN A CA 1
ATOM 832 C C . ASN A 1 101 ? -4.417 11.649 -0.270 1.00 92.88 101 ASN A C 1
ATOM 834 O O . ASN A 1 101 ? -5.619 11.658 -0.522 1.00 92.88 101 ASN A O 1
ATOM 838 N N . SER A 1 102 ? -3.587 10.713 -0.747 1.00 91.81 102 SER A N 1
ATOM 839 C CA . SER A 1 102 ? -4.056 9.580 -1.555 1.00 91.81 102 SER A CA 1
ATOM 840 C C . SER A 1 102 ? -4.952 8.655 -0.732 1.00 91.81 102 SER A C 1
ATOM 842 O O . SER A 1 102 ? -6.008 8.244 -1.202 1.00 91.81 102 SER A O 1
ATOM 844 N N . ILE A 1 103 ? -4.575 8.380 0.522 1.00 93.12 103 ILE A N 1
ATOM 845 C CA . ILE A 1 103 ? -5.377 7.552 1.431 1.00 93.12 103 ILE A CA 1
ATOM 846 C C . ILE A 1 103 ? -6.715 8.237 1.741 1.00 93.12 103 ILE A C 1
ATOM 848 O O . ILE A 1 103 ? -7.751 7.589 1.641 1.00 93.12 103 ILE A O 1
ATOM 852 N N . ASP A 1 104 ? -6.719 9.533 2.051 1.00 93.12 104 ASP A N 1
ATOM 853 C CA . ASP A 1 104 ? -7.931 10.302 2.362 1.00 93.12 104 ASP A CA 1
ATOM 854 C C . ASP A 1 104 ? -8.924 10.317 1.186 1.00 93.12 104 ASP A C 1
ATOM 856 O O . ASP A 1 104 ? -10.130 10.240 1.404 1.00 93.12 104 ASP A O 1
ATOM 860 N N . LYS A 1 105 ? -8.436 10.425 -0.058 1.00 92.88 105 LYS A N 1
ATOM 861 C CA . LYS A 1 105 ? -9.296 10.597 -1.241 1.00 92.88 105 LYS A CA 1
ATOM 862 C C . LYS A 1 105 ? -9.732 9.293 -1.899 1.00 92.88 105 LYS A C 1
ATOM 864 O O . LYS A 1 105 ? -10.846 9.225 -2.408 1.00 92.88 105 LYS A O 1
ATOM 869 N N . ASN A 1 106 ? -8.858 8.289 -1.918 1.00 92.94 106 ASN A N 1
ATOM 870 C CA . ASN A 1 106 ? -9.013 7.146 -2.821 1.00 92.94 106 ASN A CA 1
ATOM 871 C C . ASN A 1 106 ? -9.176 5.808 -2.090 1.00 92.94 106 ASN A C 1
ATOM 873 O O . ASN A 1 106 ? -9.287 4.762 -2.732 1.00 92.94 106 ASN A O 1
ATOM 877 N N . THR A 1 107 ? -9.192 5.815 -0.754 1.00 94.75 107 THR A N 1
ATOM 878 C CA . THR A 1 107 ? -9.421 4.593 0.019 1.00 94.75 107 THR A CA 1
ATOM 879 C C . THR A 1 107 ? -10.900 4.236 0.050 1.00 94.75 107 THR A C 1
ATOM 881 O O . THR A 1 107 ? -11.742 5.037 0.449 1.00 94.75 107 THR A O 1
ATOM 884 N N . LEU A 1 108 ? -11.204 2.988 -0.287 1.00 97.19 108 LEU A N 1
ATOM 885 C CA . LEU A 1 108 ? -12.512 2.374 -0.089 1.00 97.19 108 LEU A CA 1
ATOM 886 C C . LEU A 1 108 ? -12.483 1.578 1.213 1.00 97.19 108 LEU A C 1
ATOM 888 O O . LEU A 1 108 ? -11.697 0.639 1.331 1.00 97.19 108 LEU A O 1
ATOM 892 N N . ILE A 1 109 ? -13.312 1.951 2.187 1.00 97.88 109 ILE A N 1
ATOM 893 C CA . ILE A 1 109 ? -13.402 1.282 3.491 1.00 97.88 109 ILE A CA 1
ATOM 894 C C . ILE A 1 109 ? -14.719 0.516 3.565 1.00 97.88 109 ILE A C 1
ATOM 896 O O . ILE A 1 109 ? -15.771 1.078 3.282 1.00 97.88 109 ILE A O 1
ATOM 900 N N . PHE A 1 110 ? -14.642 -0.742 3.988 1.00 98.44 110 PHE A N 1
ATOM 901 C CA . PHE A 1 110 ? -15.787 -1.611 4.234 1.00 98.44 110 PHE A CA 1
ATOM 902 C C . PHE A 1 110 ? -15.732 -2.120 5.674 1.00 98.44 110 PHE A C 1
ATOM 904 O O . PHE A 1 110 ? -14.763 -2.776 6.069 1.00 98.44 110 PHE A O 1
ATOM 911 N N . TYR A 1 111 ? -16.765 -1.835 6.456 1.00 98.31 111 TYR A N 1
ATOM 912 C CA . TYR A 1 111 ? -16.974 -2.393 7.788 1.00 98.31 111 TYR A CA 1
ATOM 913 C C . TYR A 1 111 ? -17.674 -3.742 7.667 1.00 98.31 111 TYR A C 1
ATOM 915 O O . TYR A 1 111 ? -18.734 -3.832 7.053 1.00 98.31 111 TYR A O 1
ATOM 923 N N . TYR A 1 112 ? -17.121 -4.795 8.272 1.00 97.44 112 TYR A N 1
ATOM 924 C CA . TYR A 1 112 ? -17.618 -6.159 8.047 1.00 97.44 112 TYR A CA 1
ATOM 925 C C . TYR A 1 112 ? -19.086 -6.341 8.438 1.00 97.44 112 TYR A C 1
ATOM 927 O O . TYR A 1 112 ? -19.828 -7.001 7.719 1.00 97.44 112 TYR A O 1
ATOM 935 N N . GLU A 1 113 ? -19.511 -5.723 9.541 1.00 97.31 113 GLU A N 1
ATOM 936 C CA . GLU A 1 113 ? -20.885 -5.838 10.043 1.00 97.31 113 GLU A CA 1
ATOM 937 C C . GLU A 1 113 ? -21.910 -5.072 9.197 1.00 97.31 113 GLU A C 1
ATOM 939 O O . GLU A 1 113 ? -23.086 -5.426 9.188 1.00 97.31 113 GLU A O 1
ATOM 944 N N . LYS A 1 114 ? -21.487 -4.007 8.508 1.00 98.06 114 LYS A N 1
ATOM 945 C CA . LYS A 1 114 ? -22.397 -3.085 7.808 1.00 98.06 114 LYS A CA 1
ATOM 946 C C . LYS A 1 114 ? -22.394 -3.293 6.301 1.00 98.06 114 LYS A C 1
ATOM 948 O O . LYS A 1 114 ? -23.442 -3.229 5.667 1.00 98.06 114 LYS A O 1
ATOM 953 N N . ASP A 1 115 ? -21.227 -3.604 5.749 1.00 98.44 115 ASP A N 1
ATOM 954 C CA . ASP A 1 115 ? -20.956 -3.509 4.318 1.00 98.44 115 ASP A CA 1
ATOM 955 C C . ASP A 1 115 ? -20.688 -4.885 3.688 1.00 98.44 115 ASP A C 1
ATOM 957 O O . ASP A 1 115 ? -20.097 -4.974 2.614 1.00 98.44 115 ASP A O 1
ATOM 961 N N . GLU A 1 116 ? -21.108 -5.986 4.327 1.00 97.69 116 GLU A N 1
ATOM 962 C CA . GLU A 1 116 ? -20.808 -7.361 3.890 1.00 97.69 116 GLU A CA 1
ATOM 963 C C . GLU A 1 116 ? -21.150 -7.603 2.407 1.00 97.69 116 GLU A C 1
ATOM 965 O O . GLU A 1 116 ? -20.353 -8.164 1.647 1.00 97.69 116 GLU A O 1
ATOM 970 N N . LYS A 1 117 ? -22.339 -7.163 1.973 1.00 98.25 117 LYS A N 1
ATOM 971 C CA . LYS A 1 117 ? -22.811 -7.340 0.590 1.00 98.25 117 LYS A CA 1
ATOM 972 C C . LYS A 1 117 ? -21.974 -6.533 -0.401 1.00 98.25 117 LYS A C 1
ATOM 974 O O . LYS A 1 117 ? -21.601 -7.062 -1.452 1.00 98.25 117 LYS A O 1
ATOM 979 N N . ASP A 1 118 ? -21.654 -5.289 -0.061 1.00 98.12 118 ASP A N 1
ATOM 980 C CA . ASP A 1 118 ? -20.874 -4.399 -0.919 1.00 98.12 118 ASP A CA 1
ATOM 981 C C . ASP A 1 118 ? -19.412 -4.825 -0.987 1.00 98.12 118 ASP A C 1
ATOM 983 O O . ASP A 1 118 ? -18.840 -4.854 -2.077 1.00 98.12 118 ASP A O 1
ATOM 987 N N . LEU A 1 119 ? -18.839 -5.282 0.127 1.00 98.12 119 LEU A N 1
ATOM 988 C CA . LEU A 1 119 ? -17.509 -5.877 0.170 1.00 98.12 119 LEU A CA 1
ATOM 989 C C . LEU A 1 119 ? -17.430 -7.119 -0.726 1.00 98.12 119 LEU A C 1
ATOM 991 O O . LEU A 1 119 ? -16.532 -7.222 -1.565 1.00 98.12 119 LEU A O 1
ATOM 995 N N . LYS A 1 120 ? -18.389 -8.049 -0.616 1.00 97.44 120 LYS A N 1
ATOM 996 C CA . LYS A 1 120 ? -18.450 -9.243 -1.482 1.00 97.44 120 LYS A CA 1
ATOM 997 C C . LYS A 1 120 ? -18.551 -8.867 -2.960 1.00 97.44 120 LYS A C 1
ATOM 999 O O . LYS A 1 120 ? -17.854 -9.447 -3.794 1.00 97.44 120 LYS A O 1
ATOM 1004 N N . LYS A 1 121 ? -19.392 -7.884 -3.293 1.00 96.94 121 LYS A N 1
ATOM 1005 C CA . LYS A 1 121 ? -19.543 -7.371 -4.662 1.00 96.94 121 LYS A CA 1
ATOM 1006 C C . LYS A 1 121 ? -18.253 -6.718 -5.162 1.00 96.94 121 LYS A C 1
ATOM 1008 O O . LYS A 1 121 ? -17.835 -6.988 -6.287 1.00 96.94 121 LYS A O 1
ATOM 1013 N N . PHE A 1 122 ? -17.604 -5.906 -4.331 1.00 95.19 122 PHE A N 1
ATOM 1014 C CA . PHE A 1 122 ? -16.333 -5.261 -4.641 1.00 95.19 122 PHE A 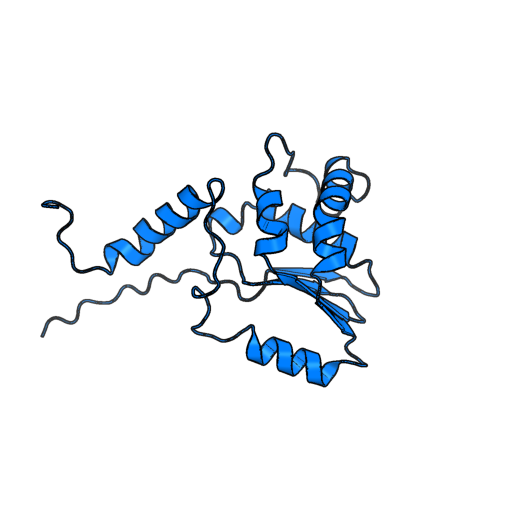CA 1
ATOM 1015 C C . PHE A 1 122 ? -15.244 -6.297 -4.931 1.00 95.19 122 PHE A C 1
ATOM 1017 O O . PHE A 1 122 ? -14.604 -6.220 -5.980 1.00 95.19 122 PHE A O 1
ATOM 1024 N N . ILE A 1 123 ? -15.087 -7.301 -4.062 1.00 93.38 123 ILE A N 1
ATOM 1025 C CA . ILE A 1 123 ? -14.102 -8.373 -4.246 1.00 93.38 123 ILE A CA 1
ATOM 1026 C C . ILE A 1 123 ? -14.375 -9.127 -5.551 1.00 93.38 123 ILE A C 1
ATOM 1028 O O . ILE A 1 123 ? -13.480 -9.260 -6.385 1.00 93.38 123 ILE A O 1
ATOM 1032 N N . LYS A 1 124 ? -15.626 -9.552 -5.778 1.00 91.56 124 LYS A N 1
ATOM 1033 C CA . LYS A 1 124 ? -16.022 -10.294 -6.986 1.00 91.56 124 LYS A CA 1
ATOM 1034 C C . LYS A 1 124 ? -15.734 -9.525 -8.276 1.00 91.56 124 LYS A C 1
ATOM 1036 O O . LYS A 1 124 ? -15.365 -10.135 -9.273 1.00 91.56 124 LYS A O 1
ATOM 1041 N N . ASN A 1 125 ? -15.908 -8.206 -8.268 1.00 89.62 125 ASN A N 1
ATOM 1042 C CA . ASN A 1 125 ? -15.730 -7.385 -9.462 1.00 89.62 125 ASN A CA 1
ATOM 1043 C C . ASN A 1 125 ? -14.263 -7.028 -9.737 1.00 89.62 125 ASN A C 1
ATOM 1045 O O . ASN A 1 125 ? -13.895 -6.863 -10.901 1.00 89.62 125 ASN A O 1
ATOM 1049 N N . ASN A 1 126 ? -13.439 -6.905 -8.691 1.00 87.12 126 ASN A N 1
ATOM 1050 C CA . ASN A 1 126 ? -12.085 -6.353 -8.802 1.00 87.12 126 ASN A CA 1
ATOM 1051 C C . ASN A 1 126 ? -10.963 -7.396 -8.679 1.00 87.12 126 ASN A C 1
ATOM 1053 O O . ASN A 1 126 ? -9.863 -7.147 -9.160 1.00 87.12 126 ASN A O 1
ATOM 1057 N N . PHE A 1 127 ? -11.226 -8.572 -8.103 1.00 85.44 127 PHE A N 1
ATOM 1058 C CA . PHE A 1 127 ? -10.223 -9.621 -7.876 1.00 85.44 127 PHE A CA 1
ATOM 1059 C C . PHE A 1 127 ? -10.539 -10.876 -8.710 1.00 85.44 127 PHE A C 1
ATOM 1061 O O . PHE A 1 127 ? -10.694 -11.974 -8.181 1.00 85.44 127 PHE A O 1
ATOM 1068 N N . VAL A 1 128 ? -10.642 -10.715 -10.036 1.00 78.81 128 VAL A N 1
ATOM 1069 C CA . VAL A 1 128 ? -10.998 -11.794 -10.983 1.00 78.81 128 VAL A CA 1
ATOM 1070 C C . VAL A 1 128 ? -9.767 -12.448 -11.621 1.00 78.81 128 VAL A C 1
ATOM 1072 O O . VAL A 1 128 ? -8.979 -11.782 -12.298 1.00 78.81 128 VAL A O 1
ATOM 1075 N N . ILE A 1 129 ? -9.666 -13.778 -11.487 1.00 63.75 129 ILE A N 1
ATOM 1076 C CA . ILE A 1 129 ? -8.616 -14.619 -12.093 1.00 63.75 129 ILE A CA 1
ATOM 1077 C C . ILE A 1 129 ? -8.649 -14.503 -13.619 1.00 63.75 129 ILE A C 1
ATOM 1079 O O . ILE A 1 129 ? -9.691 -14.685 -14.235 1.00 63.75 129 ILE A O 1
ATOM 1083 N N . GLY A 1 130 ? -7.513 -14.130 -14.222 1.00 56.88 130 GLY A N 1
ATOM 1084 C CA . GLY A 1 130 ? -7.378 -13.884 -15.665 1.00 56.88 130 GLY A CA 1
ATOM 1085 C C . GLY A 1 130 ? -7.459 -12.413 -16.098 1.00 56.88 130 GLY A C 1
ATOM 1086 O O . GLY A 1 130 ? -7.047 -12.093 -17.208 1.00 56.88 130 GLY A O 1
ATOM 1087 N N . LYS A 1 131 ? -7.898 -11.488 -15.228 1.00 57.56 131 LYS A N 1
ATOM 1088 C CA . LYS A 1 131 ? -7.688 -10.031 -15.423 1.00 57.56 131 LYS A CA 1
ATOM 1089 C C . LYS A 1 131 ? -6.400 -9.516 -14.771 1.00 57.56 131 LYS A C 1
ATOM 1091 O O . LYS A 1 131 ? -6.043 -8.347 -14.918 1.00 57.56 131 LYS A O 1
ATOM 1096 N N . PHE A 1 132 ? -5.704 -10.396 -14.060 1.00 54.09 132 PHE A N 1
ATOM 1097 C CA . PHE A 1 132 ? -4.449 -10.152 -13.364 1.00 54.09 132 PHE A CA 1
ATOM 1098 C C . PHE A 1 132 ? -3.315 -9.910 -14.371 1.00 54.09 132 PHE A C 1
ATOM 1100 O O . PHE A 1 132 ? -2.731 -10.847 -14.898 1.00 54.09 132 PHE A O 1
ATOM 1107 N N . GLY A 1 133 ? -3.077 -8.636 -14.693 1.00 49.06 133 GLY A N 1
ATOM 1108 C CA . GLY A 1 133 ? -2.167 -8.185 -15.757 1.00 49.06 133 GLY A CA 1
ATOM 1109 C C . GLY A 1 133 ? -2.798 -7.184 -16.734 1.00 49.06 133 GLY A C 1
ATOM 1110 O O . GLY A 1 133 ? -2.081 -6.445 -17.396 1.00 49.06 133 GLY A O 1
ATOM 1111 N N . ILE A 1 134 ? -4.135 -7.095 -16.778 1.00 47.28 134 ILE A N 1
ATOM 1112 C CA . ILE A 1 134 ? -4.888 -6.070 -17.540 1.00 47.28 134 ILE A CA 1
ATOM 1113 C C . ILE A 1 134 ? -5.107 -4.808 -16.689 1.00 47.28 134 ILE A C 1
ATOM 1115 O O . ILE A 1 134 ? -5.621 -3.784 -17.140 1.00 47.28 134 ILE A O 1
ATOM 1119 N N . THR A 1 135 ? -4.713 -4.865 -15.421 1.00 52.72 135 THR A N 1
ATOM 1120 C CA . THR A 1 135 ? -4.687 -3.712 -14.536 1.00 52.72 135 THR A CA 1
ATOM 1121 C C . THR A 1 135 ? -3.769 -2.689 -15.177 1.00 52.72 135 THR A C 1
ATOM 1123 O O . THR A 1 135 ? -2.586 -2.966 -15.370 1.00 52.72 135 THR A O 1
ATOM 1126 N N . LYS A 1 136 ? -4.331 -1.541 -15.563 1.00 60.72 136 LYS A N 1
ATOM 1127 C CA . LYS A 1 136 ? -3.607 -0.429 -16.178 1.00 60.72 136 LYS A CA 1
ATOM 1128 C C . LYS A 1 136 ? -2.657 0.171 -15.141 1.00 60.72 136 LYS A C 1
ATOM 1130 O O . LYS A 1 136 ? -2.918 1.261 -14.644 1.00 60.72 136 LYS A O 1
ATOM 1135 N N . THR A 1 137 ? -1.607 -0.548 -14.747 1.00 64.38 137 THR A N 1
ATOM 1136 C CA . THR A 1 137 ? -0.499 0.045 -14.007 1.00 64.38 137 THR A CA 1
ATOM 1137 C C . THR A 1 137 ? 0.036 1.122 -14.919 1.00 64.38 137 THR A C 1
ATOM 1139 O O . THR A 1 137 ? 0.502 0.823 -16.020 1.00 64.38 137 THR A O 1
ATOM 1142 N N . GLN A 1 138 ? -0.158 2.375 -14.523 1.00 72.88 138 GLN A N 1
ATOM 1143 C CA . GLN A 1 138 ? 0.230 3.490 -15.363 1.00 72.88 138 GLN A CA 1
ATOM 1144 C C . GLN A 1 138 ? 1.738 3.407 -15.568 1.00 72.88 138 GLN A C 1
ATOM 1146 O O . GLN A 1 138 ? 2.490 3.401 -14.596 1.00 72.88 138 GLN A O 1
ATOM 1151 N N . ILE A 1 139 ? 2.166 3.295 -16.825 1.00 77.81 139 ILE A N 1
ATOM 1152 C CA . ILE A 1 139 ? 3.586 3.296 -17.153 1.00 77.81 139 ILE A CA 1
ATOM 1153 C C . ILE A 1 139 ? 4.064 4.744 -17.118 1.00 77.81 139 ILE A C 1
ATOM 1155 O O . ILE A 1 139 ? 3.497 5.609 -17.785 1.00 77.81 139 ILE A O 1
ATOM 1159 N N . ASP A 1 140 ? 5.100 4.999 -16.335 1.00 80.62 140 ASP A N 1
ATOM 1160 C CA . ASP A 1 140 ? 5.749 6.297 -16.209 1.00 80.62 140 ASP A CA 1
ATOM 1161 C C . ASP A 1 140 ? 7.274 6.126 -16.246 1.00 80.62 140 ASP A C 1
ATOM 1163 O O . ASP A 1 140 ? 7.801 5.014 -16.301 1.00 80.62 140 ASP A O 1
ATOM 1167 N N . LYS A 1 141 ? 8.008 7.238 -16.195 1.00 82.75 141 LYS A N 1
ATOM 1168 C CA . LYS A 1 141 ? 9.478 7.233 -16.227 1.00 82.75 141 LYS A CA 1
ATOM 1169 C C . LYS A 1 141 ? 10.134 6.437 -15.087 1.00 82.75 141 LYS A C 1
ATOM 1171 O O . LYS A 1 141 ? 11.255 5.971 -15.255 1.00 82.75 141 LYS A O 1
ATOM 1176 N N . ASN A 1 142 ? 9.470 6.301 -13.941 1.00 78.69 142 ASN A N 1
ATOM 1177 C CA . ASN A 1 142 ? 10.021 5.644 -12.758 1.00 78.69 142 ASN A CA 1
ATOM 1178 C C . ASN A 1 142 ? 9.872 4.123 -12.852 1.00 78.69 142 ASN A C 1
ATOM 1180 O O . ASN A 1 142 ? 10.741 3.385 -12.392 1.00 78.69 142 ASN A O 1
ATOM 1184 N N . ASN A 1 143 ? 8.781 3.650 -13.458 1.00 76.88 143 ASN A N 1
ATOM 1185 C CA . ASN A 1 143 ? 8.465 2.227 -13.537 1.00 76.88 143 ASN A CA 1
ATOM 1186 C C . ASN A 1 143 ? 8.713 1.598 -14.922 1.00 76.88 143 ASN A C 1
ATOM 1188 O O . ASN A 1 143 ? 8.733 0.369 -15.025 1.00 76.88 143 ASN A O 1
ATOM 1192 N N . PHE A 1 144 ? 8.967 2.407 -15.960 1.00 84.69 144 PHE A N 1
ATOM 1193 C CA . PHE A 1 144 ? 9.153 1.941 -17.337 1.00 84.69 144 PHE A CA 1
ATOM 1194 C C . PHE A 1 144 ? 10.215 0.850 -17.449 1.00 84.69 144 PHE A C 1
ATOM 1196 O O . PHE A 1 144 ? 9.934 -0.201 -18.014 1.00 84.69 144 PHE A O 1
ATOM 1203 N N . MET A 1 145 ? 11.403 1.053 -16.869 1.00 81.44 145 MET A N 1
ATOM 1204 C CA . MET A 1 145 ? 12.501 0.086 -16.993 1.00 81.44 145 MET A CA 1
ATOM 1205 C C . MET A 1 145 ? 12.137 -1.277 -16.387 1.00 81.44 145 MET A C 1
ATOM 1207 O O . MET A 1 145 ? 12.415 -2.321 -16.973 1.00 81.44 145 MET A O 1
ATOM 1211 N N . VAL A 1 146 ? 11.455 -1.274 -15.236 1.00 79.06 146 VAL A N 1
ATOM 1212 C CA . VAL A 1 146 ? 11.004 -2.502 -14.563 1.00 79.06 146 VAL A CA 1
ATOM 1213 C C . VAL A 1 146 ? 9.939 -3.214 -15.397 1.00 79.06 146 VAL A C 1
ATOM 1215 O O . VAL A 1 146 ? 9.998 -4.430 -15.573 1.00 79.06 146 VAL A O 1
ATOM 1218 N N . ILE A 1 147 ? 8.969 -2.470 -15.931 1.00 79.81 147 ILE A N 1
ATOM 1219 C CA . ILE A 1 147 ? 7.891 -3.030 -16.755 1.00 79.81 147 ILE A CA 1
ATOM 1220 C C . ILE A 1 147 ? 8.439 -3.560 -18.085 1.00 79.81 147 ILE A C 1
ATOM 1222 O O . ILE A 1 147 ? 8.070 -4.656 -18.502 1.00 79.81 147 ILE A O 1
ATOM 1226 N N . TYR A 1 148 ? 9.350 -2.826 -18.720 1.00 83.75 148 TYR A N 1
ATOM 1227 C CA . TYR A 1 148 ? 9.996 -3.223 -19.966 1.00 83.75 148 TYR A CA 1
ATOM 1228 C C . TYR A 1 148 ? 10.816 -4.504 -19.800 1.00 83.75 148 TYR A C 1
ATOM 1230 O O . TYR A 1 148 ? 10.646 -5.431 -20.587 1.00 83.75 148 TYR A O 1
ATOM 1238 N N . ASN A 1 149 ? 11.626 -4.617 -18.743 1.00 80.00 149 ASN A N 1
ATOM 1239 C CA . ASN A 1 149 ? 12.377 -5.845 -18.466 1.00 80.00 149 ASN A CA 1
ATOM 1240 C C . ASN A 1 149 ? 11.441 -7.046 -18.255 1.00 80.00 149 ASN A C 1
ATOM 1242 O O . ASN A 1 149 ? 11.661 -8.107 -18.832 1.00 80.00 149 ASN A O 1
ATOM 1246 N N . LYS A 1 150 ? 10.328 -6.866 -17.532 1.00 76.94 150 LYS A N 1
ATOM 1247 C CA . LYS A 1 150 ? 9.316 -7.926 -17.377 1.00 76.94 150 LYS A CA 1
ATOM 1248 C C . LYS A 1 150 ? 8.665 -8.307 -18.706 1.00 76.94 150 LYS A C 1
ATOM 1250 O O . LYS A 1 150 ? 8.415 -9.489 -18.946 1.00 76.94 150 LYS A O 1
ATOM 1255 N N . TRP A 1 151 ? 8.391 -7.330 -19.570 1.00 82.25 151 TRP A N 1
ATOM 1256 C CA . TRP A 1 151 ? 7.881 -7.581 -20.917 1.00 82.25 151 TRP A CA 1
ATOM 1257 C C . TRP A 1 151 ? 8.899 -8.354 -21.767 1.00 82.25 151 TRP A C 1
ATOM 1259 O O . TRP A 1 151 ? 8.519 -9.312 -22.440 1.00 82.25 151 TRP A O 1
ATOM 1269 N N . LEU A 1 152 ? 10.187 -8.005 -21.695 1.00 83.25 152 LEU A N 1
ATOM 1270 C CA . LEU A 1 152 ? 11.259 -8.734 -22.379 1.00 83.25 152 LEU A CA 1
ATOM 1271 C C . LEU A 1 152 ? 11.347 -10.191 -21.919 1.00 83.25 152 LEU A C 1
ATOM 1273 O O . LEU A 1 152 ? 11.457 -11.088 -22.749 1.00 83.25 152 LEU A O 1
ATOM 1277 N N . GLU A 1 153 ? 11.276 -10.432 -20.616 1.00 77.25 153 GLU A N 1
ATOM 1278 C CA . GLU A 1 153 ? 11.389 -11.780 -20.057 1.00 77.25 153 GLU A CA 1
ATOM 1279 C C . GLU A 1 153 ? 10.185 -12.665 -20.398 1.00 77.25 153 GLU A C 1
ATOM 1281 O O . GLU A 1 153 ? 10.353 -13.849 -20.671 1.00 77.25 153 GLU A O 1
ATOM 1286 N N . ASN A 1 154 ? 8.969 -12.108 -20.394 1.00 74.25 154 ASN A N 1
ATOM 1287 C CA . ASN A 1 154 ? 7.747 -12.921 -20.412 1.00 74.25 154 ASN A CA 1
ATOM 1288 C C . ASN A 1 154 ? 6.954 -12.818 -21.719 1.00 74.25 154 ASN A C 1
ATOM 1290 O O . ASN A 1 154 ? 6.333 -13.791 -22.140 1.00 74.25 154 ASN A O 1
ATOM 1294 N N . VAL A 1 155 ? 6.949 -11.650 -22.366 1.00 80.19 155 VAL A N 1
ATOM 1295 C CA . VAL A 1 155 ? 6.132 -11.400 -23.563 1.00 80.19 155 VAL A CA 1
ATOM 1296 C C . VAL A 1 155 ? 6.960 -11.548 -24.832 1.00 80.19 155 VAL A C 1
ATOM 1298 O O . VAL A 1 155 ? 6.518 -12.242 -25.746 1.00 80.19 155 VAL A O 1
ATOM 1301 N N . LYS A 1 156 ? 8.171 -10.976 -24.896 1.00 82.75 156 LYS A N 1
ATOM 1302 C CA . LYS A 1 156 ? 9.025 -11.051 -26.100 1.00 82.75 156 LYS A CA 1
ATOM 1303 C C . LYS A 1 156 ? 9.238 -12.493 -26.569 1.00 82.75 156 LYS A C 1
ATOM 1305 O O . LYS A 1 156 ? 9.139 -12.757 -27.763 1.00 82.75 156 LYS A O 1
ATOM 1310 N N . LEU A 1 157 ? 9.464 -13.421 -25.635 1.00 78.88 157 LEU A N 1
ATOM 1311 C CA . LEU A 1 157 ? 9.667 -14.847 -25.927 1.00 78.88 157 LEU A CA 1
ATOM 1312 C C . LEU A 1 157 ? 8.412 -15.550 -26.473 1.00 78.88 157 LEU A C 1
ATOM 1314 O O . LEU A 1 157 ? 8.524 -16.569 -27.151 1.00 78.88 157 LEU A O 1
ATOM 1318 N N . SER A 1 158 ? 7.222 -15.018 -26.186 1.00 78.81 158 SER A N 1
ATOM 1319 C CA . SER A 1 158 ? 5.943 -15.562 -26.665 1.00 78.81 158 SER A CA 1
ATOM 1320 C C . SER A 1 158 ? 5.532 -15.041 -28.047 1.00 78.81 158 SER A C 1
ATOM 1322 O O . SER A 1 158 ? 4.630 -15.598 -28.672 1.00 78.81 158 SER A O 1
ATOM 1324 N N . ILE A 1 159 ? 6.191 -13.987 -28.541 1.00 81.94 159 ILE A N 1
ATOM 1325 C CA . ILE A 1 159 ? 5.931 -13.405 -29.858 1.00 81.94 159 ILE A CA 1
ATOM 1326 C C . ILE A 1 159 ? 6.768 -14.161 -30.895 1.00 81.94 159 ILE A C 1
ATOM 1328 O O . ILE A 1 159 ? 7.995 -14.196 -30.816 1.00 81.94 159 ILE A O 1
ATOM 1332 N N . ALA A 1 160 ? 6.106 -14.749 -31.894 1.00 77.12 160 ALA A N 1
ATOM 1333 C CA . ALA A 1 160 ? 6.749 -15.478 -32.987 1.00 77.12 160 ALA A CA 1
ATOM 1334 C C . ALA A 1 160 ? 7.383 -14.521 -34.018 1.00 77.12 160 ALA A C 1
ATOM 1336 O O . ALA A 1 160 ? 6.915 -14.408 -35.148 1.00 77.12 160 ALA A O 1
ATOM 1337 N N . VAL A 1 161 ? 8.441 -13.817 -33.614 1.00 79.81 161 VAL A N 1
ATOM 1338 C CA . VAL A 1 161 ? 9.256 -12.931 -34.458 1.00 79.81 161 VAL A CA 1
ATOM 1339 C C . VAL A 1 161 ? 10.718 -13.361 -34.351 1.00 79.81 161 VAL A C 1
ATOM 1341 O O . VAL A 1 161 ? 11.197 -13.687 -33.265 1.00 79.81 161 VAL A O 1
ATOM 1344 N N . ASN A 1 162 ? 11.426 -13.380 -35.482 1.00 75.31 162 ASN A N 1
ATOM 1345 C CA . ASN A 1 162 ? 12.865 -13.623 -35.503 1.00 75.31 162 ASN A CA 1
ATOM 1346 C C . ASN A 1 162 ? 13.608 -12.314 -35.200 1.00 75.31 162 ASN A C 1
ATOM 1348 O O . ASN A 1 162 ? 13.822 -11.494 -36.088 1.00 75.31 162 ASN A O 1
ATOM 1352 N N . TRP A 1 163 ? 13.946 -12.115 -33.928 1.00 75.44 163 TRP A N 1
ATOM 1353 C CA . TRP A 1 163 ? 14.540 -10.875 -33.425 1.00 75.44 163 TRP A CA 1
ATOM 1354 C C . TRP A 1 163 ? 15.999 -10.654 -33.850 1.00 75.44 163 TRP A C 1
ATOM 1356 O O . TRP A 1 163 ? 16.484 -9.541 -33.695 1.00 75.44 163 TRP A O 1
ATOM 1366 N N . ASP A 1 164 ? 16.683 -11.671 -34.381 1.00 76.62 164 ASP A N 1
ATOM 1367 C CA . ASP A 1 164 ? 18.095 -11.577 -34.789 1.00 76.62 164 ASP A CA 1
ATOM 1368 C C . ASP A 1 164 ? 18.278 -10.937 -36.178 1.00 76.62 164 ASP A C 1
ATOM 1370 O O . ASP A 1 164 ? 19.396 -10.622 -36.580 1.00 76.62 164 ASP A O 1
ATOM 1374 N N . ILE A 1 165 ? 17.182 -10.761 -36.924 1.00 74.31 165 ILE A N 1
ATOM 1375 C CA . ILE A 1 165 ? 17.164 -10.217 -38.294 1.00 74.31 165 ILE A CA 1
ATOM 1376 C C . ILE A 1 165 ? 16.286 -8.948 -38.378 1.00 74.31 165 ILE A C 1
ATOM 1378 O O . ILE A 1 165 ? 16.003 -8.462 -39.471 1.00 74.31 165 ILE A O 1
ATOM 1382 N N . ALA A 1 166 ? 15.810 -8.441 -37.236 1.00 57.53 166 ALA A N 1
ATOM 1383 C CA . ALA A 1 166 ? 14.899 -7.299 -37.133 1.00 57.53 166 ALA A CA 1
ATOM 1384 C C . ALA A 1 166 ? 15.624 -6.006 -36.740 1.00 57.53 166 ALA A C 1
ATOM 1386 O O . ALA A 1 166 ? 16.578 -6.083 -35.934 1.00 57.53 166 ALA A O 1
#

Secondary structure (DSSP, 8-state):
--------------S-EEEE-SSS--HHHHHHHHHHHHHHHTHHHHSPPPSEEEEE-SSEEEEEEGGGTGGGGG-TT--TTS-TT-TTSHHHHHHHHHHHHHHHHH-EEEETTT-HHHHHHHHHHHS-TT-TTTS-----TTTHHHHHHHHHHHTGGGS---TT--

pLDDT: mean 85.15, std 17.01, range [30.2, 98.44]

Radius of gyration: 18.6 Å; chains: 1; bounding box: 41×44×56 Å

Foldseek 3Di:
DDPDPPPPPDQVQDLEQEFEDEADDDQLLRVQLSLLVCLLVVVVLRHPHHQWYWYDYPWKIKIAGCLLCVVVSQDPPQDSNDNSNPCPDPNSVVSSVVCVVRCVPGMDMDTCVPCVVVVVVCCVVRRDPPCRVVNCNPDDPRCPVSVVVVCVVPVVVVDPDDPVVD